Protein AF-A0A1A8AIW2-F1 (afdb_monomer)

Secondary structure (DSSP, 8-state):
------------------------------GGGTTSTT--PPPB---SSPPTTS--HHHHHHHHHHHHH-TTS-HHHHHHHHHHTB-TTHHHHHTTS-TTS-HHHHHHHHHHHH----

Structure (mmCIF, N/CA/C/O backbone):
data_AF-A0A1A8AIW2-F1
#
_entry.id   AF-A0A1A8AIW2-F1
#
loop_
_atom_site.group_PDB
_atom_site.id
_atom_site.type_symbol
_atom_site.label_atom_id
_atom_site.label_alt_id
_atom_site.label_comp_id
_atom_site.label_asym_id
_atom_site.label_entity_id
_atom_site.label_seq_id
_atom_site.pdbx_PDB_ins_code
_atom_site.Cartn_x
_atom_site.Cartn_y
_atom_site.Cartn_z
_atom_site.occupancy
_atom_site.B_iso_or_equiv
_atom_site.auth_seq_id
_atom_site.auth_comp_id
_atom_site.auth_asym_id
_atom_site.auth_atom_id
_atom_site.pdbx_PDB_model_num
ATOM 1 N N . PRO A 1 1 ? 75.189 18.726 -20.196 1.00 42.47 1 PRO A N 1
ATOM 2 C CA . PRO A 1 1 ? 74.141 19.753 -20.389 1.00 42.47 1 PRO A CA 1
ATOM 3 C C . PRO A 1 1 ? 73.131 19.268 -21.435 1.00 42.47 1 PRO A C 1
ATOM 5 O O . PRO A 1 1 ? 73.386 19.343 -22.631 1.00 42.47 1 PRO A O 1
ATOM 8 N N . ASP A 1 2 ? 72.064 18.639 -20.945 1.00 35.91 2 ASP A N 1
ATOM 9 C CA . ASP A 1 2 ? 71.070 17.916 -21.741 1.00 35.91 2 ASP A CA 1
ATOM 10 C C . ASP A 1 2 ? 70.044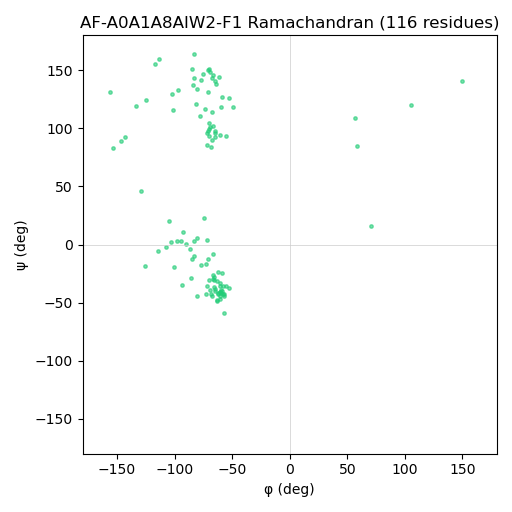 18.880 -22.364 1.00 35.91 2 ASP A C 1
ATOM 12 O O . ASP A 1 2 ? 69.563 19.807 -21.709 1.00 35.91 2 ASP A O 1
ATOM 16 N N . TRP A 1 3 ? 69.773 18.686 -23.653 1.00 48.03 3 TRP A N 1
ATOM 17 C CA . TRP A 1 3 ? 68.853 19.465 -24.478 1.00 48.03 3 TRP A CA 1
ATOM 18 C C . TRP A 1 3 ? 67.545 18.693 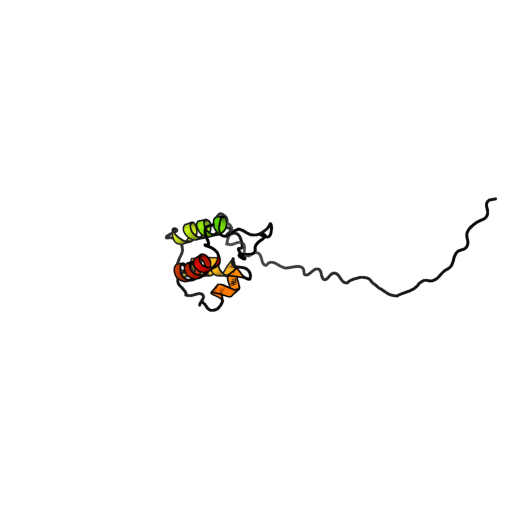-24.651 1.00 48.03 3 TRP A C 1
ATOM 20 O O . TRP A 1 3 ? 67.581 17.546 -25.072 1.00 48.03 3 TRP A O 1
ATOM 30 N N . THR A 1 4 ? 66.414 19.351 -24.384 1.00 45.81 4 THR A N 1
ATOM 31 C CA . THR A 1 4 ? 65.022 19.168 -24.871 1.00 45.81 4 THR A CA 1
ATOM 32 C C . THR A 1 4 ? 64.107 19.635 -23.721 1.00 45.81 4 THR A C 1
ATOM 34 O O . THR A 1 4 ? 64.427 19.459 -22.560 1.00 45.81 4 THR A O 1
ATOM 37 N N . SER A 1 5 ? 62.982 20.322 -23.868 1.00 39.69 5 SER A N 1
ATOM 38 C CA . SER A 1 5 ? 61.963 20.336 -24.901 1.00 39.69 5 SER A CA 1
ATOM 39 C C . SER A 1 5 ? 61.245 21.684 -24.852 1.00 39.69 5 SER A C 1
ATOM 41 O O . SER A 1 5 ? 60.757 22.096 -23.804 1.00 39.69 5 SER A O 1
ATOM 43 N N . SER A 1 6 ? 61.089 22.324 -26.007 1.00 45.88 6 SER A N 1
ATOM 44 C CA . SER A 1 6 ? 60.098 23.380 -26.196 1.00 45.88 6 SER A CA 1
ATOM 45 C C . SER A 1 6 ? 58.905 22.784 -26.934 1.00 45.88 6 SER A C 1
ATOM 47 O O . SER A 1 6 ? 59.061 22.354 -28.078 1.00 45.88 6 SER A O 1
ATOM 49 N N . LYS A 1 7 ? 57.724 22.733 -26.300 1.00 48.78 7 LYS A N 1
ATOM 50 C CA . LYS A 1 7 ? 56.436 22.528 -26.988 1.00 48.78 7 LYS A CA 1
ATOM 51 C C . LYS A 1 7 ? 55.320 23.349 -26.323 1.00 48.78 7 LYS A C 1
ATOM 53 O O . LYS A 1 7 ? 54.659 22.894 -25.405 1.00 48.78 7 LYS A O 1
ATOM 58 N N . ARG A 1 8 ? 55.147 24.549 -26.885 1.00 40.41 8 ARG A N 1
ATOM 59 C CA . ARG A 1 8 ? 53.891 25.248 -27.227 1.00 40.41 8 ARG A CA 1
ATOM 60 C C . ARG A 1 8 ? 52.848 25.502 -26.128 1.00 40.41 8 ARG A C 1
ATOM 62 O O . ARG A 1 8 ? 52.043 24.648 -25.779 1.00 40.41 8 ARG A O 1
ATOM 69 N N . LEU A 1 9 ? 52.758 26.785 -25.779 1.00 49.25 9 LEU A N 1
ATOM 70 C CA . LEU A 1 9 ? 51.535 27.471 -25.365 1.00 49.25 9 LEU A CA 1
ATOM 71 C C . LEU A 1 9 ? 50.415 27.264 -26.397 1.00 49.25 9 LEU A C 1
ATOM 73 O O . LEU A 1 9 ? 50.594 27.595 -27.564 1.00 49.25 9 LEU A O 1
ATOM 77 N N . THR A 1 10 ? 49.260 26.781 -25.946 1.00 45.22 10 THR A N 1
ATOM 78 C CA . THR A 1 10 ? 47.932 27.118 -26.491 1.00 45.22 10 THR A CA 1
ATOM 79 C C . THR A 1 10 ? 46.915 26.936 -25.362 1.00 45.22 10 THR A C 1
ATOM 81 O O . THR A 1 10 ? 46.295 25.889 -25.204 1.00 45.22 10 THR A O 1
ATOM 84 N N . THR A 1 11 ? 46.789 27.961 -24.518 1.00 47.19 11 THR A N 1
ATOM 85 C CA . THR A 1 11 ? 45.761 28.047 -23.474 1.00 47.19 11 THR A CA 1
ATOM 86 C C . THR A 1 11 ? 44.410 28.299 -24.145 1.00 47.19 11 THR A C 1
ATOM 88 O O . THR A 1 11 ? 44.000 29.441 -24.340 1.00 47.19 11 THR A O 1
ATOM 91 N N . HIS A 1 12 ? 43.738 27.226 -24.562 1.00 46.97 12 HIS A N 1
ATOM 92 C CA . HIS A 1 12 ? 42.345 27.261 -24.995 1.00 46.97 12 HIS A CA 1
ATOM 93 C C . HIS A 1 12 ? 41.409 27.219 -23.782 1.00 46.97 12 HIS A C 1
ATOM 95 O O . HIS A 1 12 ? 41.368 26.224 -23.065 1.00 46.97 12 HIS A O 1
ATOM 101 N N . GLY A 1 13 ? 40.577 28.255 -23.654 1.00 42.81 13 GLY A N 1
ATOM 102 C CA . GLY A 1 13 ? 39.183 28.093 -23.237 1.00 42.81 13 GLY A CA 1
ATOM 103 C C . GLY A 1 13 ? 38.836 28.499 -21.797 1.00 42.81 13 GLY A C 1
ATOM 104 O O . GLY A 1 13 ? 39.319 27.876 -20.853 1.00 42.81 13 GLY A O 1
ATOM 105 N N . PRO A 1 14 ? 37.924 29.472 -21.602 1.00 49.03 14 PRO A N 1
ATOM 106 C CA . PRO A 1 14 ? 37.267 29.679 -20.324 1.00 49.03 14 PRO A CA 1
ATOM 107 C C . PRO A 1 14 ? 36.240 28.560 -20.127 1.00 49.03 14 PRO A C 1
ATOM 109 O O . PRO A 1 14 ? 35.283 28.443 -20.884 1.00 49.03 14 PRO A O 1
ATOM 112 N N . ASN A 1 15 ? 36.430 27.733 -19.108 1.00 52.06 15 ASN A N 1
ATOM 113 C CA . ASN A 1 15 ? 35.366 26.905 -18.551 1.00 52.06 15 ASN A CA 1
ATOM 114 C C . ASN A 1 15 ? 35.611 26.774 -17.046 1.00 52.06 15 ASN A C 1
ATOM 116 O O . ASN A 1 15 ? 36.287 25.834 -16.622 1.00 52.06 15 ASN A O 1
ATOM 120 N N . PRO A 1 16 ? 35.084 27.682 -16.203 1.00 48.62 16 PRO A N 1
ATOM 121 C CA . PRO A 1 16 ? 34.850 27.328 -14.816 1.00 48.62 16 PRO A CA 1
ATOM 122 C C . PRO A 1 16 ? 33.778 26.235 -14.810 1.00 48.62 16 PRO A C 1
ATOM 124 O O . PRO A 1 16 ? 32.578 26.475 -14.940 1.00 48.62 16 PRO A O 1
ATOM 127 N N . LEU A 1 17 ? 34.269 25.000 -14.761 1.00 46.69 17 LEU A N 1
ATOM 128 C CA . LEU A 1 17 ? 33.506 23.774 -14.668 1.00 46.69 17 LEU A CA 1
ATOM 129 C C . LEU A 1 17 ? 32.467 23.890 -13.549 1.00 46.69 17 LEU A C 1
ATOM 131 O O . LEU A 1 17 ? 32.803 23.982 -12.374 1.00 46.69 17 LEU A O 1
ATOM 135 N N . LYS A 1 18 ? 31.202 23.792 -13.966 1.00 45.19 18 LYS A N 1
ATOM 136 C CA . LYS A 1 18 ? 30.147 23.062 -13.263 1.00 45.19 18 LYS A CA 1
ATOM 137 C C . LYS A 1 18 ? 29.911 23.559 -11.833 1.00 45.19 18 LYS A C 1
ATOM 139 O O . LYS A 1 18 ? 30.374 22.966 -10.864 1.00 45.19 18 LYS A O 1
ATOM 144 N N . ILE A 1 19 ? 29.091 24.605 -11.719 1.00 53.03 19 ILE A N 1
ATOM 145 C CA . ILE A 1 19 ? 28.364 24.929 -10.485 1.00 53.03 19 ILE A CA 1
ATOM 146 C C . ILE A 1 19 ? 27.561 23.678 -10.106 1.00 53.03 19 ILE A C 1
ATOM 148 O O . ILE A 1 19 ? 26.465 23.441 -10.616 1.00 53.03 19 ILE A O 1
ATOM 152 N N . GLN A 1 20 ? 28.141 22.829 -9.260 1.00 58.16 20 GLN A N 1
ATOM 153 C CA . GLN A 1 20 ? 27.413 21.775 -8.579 1.00 58.16 20 GLN A CA 1
ATOM 154 C C . GLN A 1 20 ? 26.516 22.497 -7.586 1.00 58.16 20 GLN A C 1
ATOM 156 O O . GLN A 1 20 ? 26.973 23.005 -6.565 1.00 58.16 20 GLN A O 1
ATOM 161 N N . ARG A 1 21 ? 25.241 22.630 -7.948 1.00 56.16 21 ARG A N 1
ATOM 162 C CA . ARG A 1 21 ? 24.208 23.120 -7.044 1.00 56.16 21 ARG A CA 1
ATOM 163 C C . ARG A 1 21 ? 24.085 22.092 -5.926 1.00 56.16 21 ARG A C 1
ATOM 165 O O . ARG A 1 21 ? 23.373 21.105 -6.070 1.00 56.16 21 ARG A O 1
ATOM 172 N N . VAL A 1 22 ? 24.821 22.302 -4.840 1.00 57.19 22 VAL A N 1
ATOM 173 C CA . VAL A 1 22 ? 24.541 21.641 -3.570 1.00 57.19 22 VAL A CA 1
ATOM 174 C C . VAL A 1 22 ? 23.246 22.270 -3.079 1.00 57.19 22 VAL A C 1
ATOM 176 O O . VAL A 1 22 ? 23.246 23.355 -2.500 1.00 57.19 22 VAL A O 1
ATOM 179 N N . VAL A 1 23 ? 22.121 21.636 -3.402 1.00 60.84 23 VAL A N 1
ATOM 180 C CA . VAL A 1 23 ? 20.875 21.924 -2.701 1.00 60.84 23 VAL A CA 1
ATOM 181 C C . VAL A 1 23 ? 21.072 21.344 -1.313 1.00 60.84 23 VAL A C 1
ATOM 183 O O . VAL A 1 23 ? 21.099 20.130 -1.131 1.00 60.84 23 VAL A O 1
ATOM 186 N N . VAL A 1 24 ? 21.306 22.225 -0.345 1.00 57.78 24 VAL A N 1
ATOM 187 C CA . VAL A 1 24 ? 21.232 21.857 1.062 1.00 57.78 24 VAL A CA 1
ATOM 188 C C . VAL A 1 24 ? 19.750 21.649 1.328 1.00 57.78 24 VAL A C 1
ATOM 190 O O . VAL A 1 24 ? 18.997 22.613 1.473 1.00 57.78 24 VAL A O 1
ATOM 193 N N . GLU A 1 25 ? 19.309 20.396 1.289 1.00 65.00 25 GLU A N 1
ATOM 194 C CA . GLU A 1 25 ? 17.993 20.047 1.791 1.00 65.00 25 GLU A CA 1
ATOM 195 C C . GLU A 1 25 ? 18.023 20.315 3.298 1.00 65.00 25 GLU A C 1
ATOM 197 O O . GLU A 1 25 ? 18.552 19.539 4.091 1.00 65.00 25 GLU A O 1
ATOM 202 N N . HIS A 1 26 ? 17.517 21.481 3.698 1.00 52.44 26 HIS A N 1
ATOM 203 C CA . HIS A 1 26 ? 17.082 21.691 5.067 1.00 52.44 26 HIS A CA 1
ATOM 204 C C . HIS A 1 26 ? 15.847 20.814 5.264 1.00 52.44 26 HIS A C 1
ATOM 206 O O . HIS A 1 26 ? 14.715 21.273 5.122 1.00 52.44 26 HIS A O 1
ATOM 212 N N . VAL A 1 27 ? 16.062 19.536 5.573 1.00 55.53 27 VAL A N 1
ATOM 213 C CA . VAL A 1 27 ? 15.008 18.713 6.155 1.00 55.53 27 VAL A CA 1
ATOM 214 C C . VAL A 1 27 ? 14.755 19.296 7.537 1.00 55.53 27 VAL A C 1
ATOM 216 O O . VAL A 1 27 ? 15.541 19.099 8.467 1.00 55.53 27 VAL A O 1
ATOM 219 N N . VAL A 1 28 ? 13.678 20.070 7.662 1.00 49.62 28 VAL A N 1
ATOM 220 C CA . VAL A 1 28 ? 13.105 20.442 8.953 1.00 49.62 28 VAL A CA 1
ATOM 221 C C . VAL A 1 28 ? 12.703 19.133 9.625 1.00 49.62 28 VAL A C 1
ATOM 223 O O . VAL A 1 28 ? 11.653 18.557 9.354 1.00 49.62 28 VAL A O 1
ATOM 226 N N . ARG A 1 29 ? 13.607 18.601 10.447 1.00 41.50 29 ARG A N 1
ATOM 227 C CA . ARG A 1 29 ? 13.375 17.416 11.262 1.00 41.50 29 ARG A CA 1
ATOM 228 C C . ARG A 1 29 ? 12.385 17.812 12.349 1.00 41.50 29 ARG A C 1
ATOM 230 O O . ARG A 1 29 ? 12.783 18.425 13.333 1.00 41.50 29 ARG A O 1
ATOM 237 N N . ASN A 1 30 ? 11.114 17.475 12.155 1.00 37.59 30 ASN A N 1
ATOM 238 C CA . ASN A 1 30 ? 10.121 17.498 13.221 1.00 37.59 30 ASN A CA 1
ATOM 239 C C . ASN A 1 30 ? 10.493 16.388 14.230 1.00 37.59 30 ASN A C 1
ATOM 241 O O . ASN A 1 30 ? 10.499 15.218 13.839 1.00 37.59 30 ASN A O 1
ATOM 245 N N . PRO A 1 31 ? 10.884 16.698 15.480 1.00 41.34 31 PRO A N 1
ATOM 246 C CA . PRO A 1 31 ? 11.419 15.698 16.405 1.00 41.34 31 PRO A CA 1
ATOM 247 C C . PRO A 1 31 ? 10.350 14.849 17.120 1.00 41.34 31 PRO A C 1
ATOM 249 O O . PRO A 1 31 ? 10.706 14.019 17.950 1.00 41.34 31 PRO A O 1
ATOM 252 N N . ASP A 1 32 ? 9.064 14.978 16.783 1.00 39.12 32 ASP A N 1
ATOM 253 C CA . ASP A 1 32 ? 7.975 14.323 17.535 1.00 39.12 32 ASP A CA 1
ATOM 254 C C . ASP A 1 32 ? 7.547 12.936 17.015 1.00 39.12 32 ASP A C 1
ATOM 256 O O . ASP A 1 32 ? 6.542 12.393 17.461 1.00 39.12 32 ASP A O 1
ATOM 260 N N . ILE A 1 33 ? 8.295 12.331 16.088 1.00 50.47 33 ILE A N 1
ATOM 261 C CA . ILE A 1 33 ? 8.005 10.982 15.544 1.00 50.47 33 ILE A CA 1
ATOM 262 C C . ILE A 1 33 ? 8.913 9.883 16.114 1.00 50.47 33 ILE A C 1
ATOM 264 O O . ILE A 1 33 ? 8.782 8.717 15.751 1.00 50.47 33 ILE A O 1
ATOM 268 N N . SER A 1 34 ? 9.819 10.217 17.039 1.00 41.41 34 SER A N 1
ATOM 269 C CA . SER A 1 34 ? 10.872 9.302 17.509 1.00 41.41 34 SER A CA 1
ATOM 270 C C . SER A 1 34 ? 10.402 8.134 18.397 1.00 41.41 34 SER A C 1
ATOM 272 O O . SER A 1 34 ? 11.248 7.357 18.842 1.00 41.41 34 SER A O 1
ATOM 274 N N . THR A 1 35 ? 9.098 7.966 18.629 1.00 41.84 35 THR A N 1
ATOM 275 C CA . THR A 1 35 ? 8.535 6.786 19.322 1.00 41.84 35 THR A CA 1
ATOM 276 C C . THR A 1 35 ? 7.647 5.928 18.409 1.00 41.84 35 THR A C 1
ATOM 278 O O . THR A 1 35 ? 7.253 4.832 18.791 1.00 41.84 35 THR A O 1
ATOM 281 N N . THR A 1 36 ? 7.386 6.377 17.177 1.00 46.69 36 THR A N 1
ATOM 282 C CA . THR A 1 36 ? 6.710 5.611 16.108 1.00 46.69 36 THR A CA 1
ATOM 283 C C . THR A 1 36 ? 7.722 5.138 15.052 1.00 46.69 36 THR A C 1
ATOM 285 O O . THR A 1 36 ? 7.394 4.855 13.907 1.00 46.69 36 THR A O 1
ATOM 288 N N . THR A 1 37 ? 8.999 5.090 15.427 1.00 43.59 37 THR A N 1
ATOM 289 C CA . THR A 1 37 ? 10.172 4.794 14.590 1.00 43.59 37 THR A CA 1
ATOM 290 C C . THR A 1 37 ? 10.448 3.304 14.386 1.00 43.59 37 THR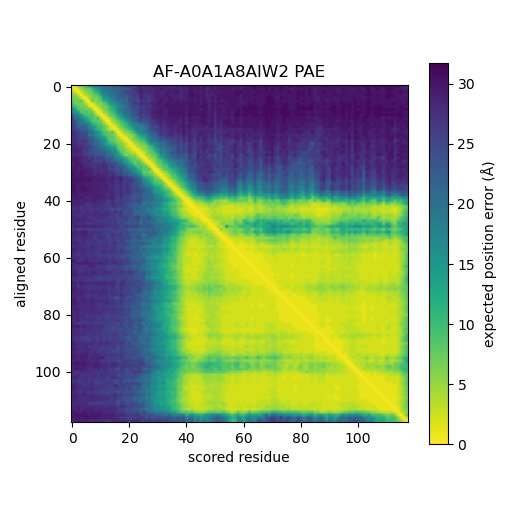 A C 1
ATOM 292 O O . THR A 1 37 ? 11.420 2.958 13.721 1.00 43.59 37 THR A O 1
ATOM 295 N N . SER A 1 38 ? 9.612 2.401 14.899 1.00 49.28 38 SER A N 1
ATOM 296 C CA . SER A 1 38 ? 9.719 0.956 14.635 1.00 49.28 38 SER A CA 1
ATOM 297 C C . SER A 1 38 ? 9.000 0.502 13.356 1.00 49.28 38 SER A C 1
ATOM 299 O O . SER A 1 38 ? 9.121 -0.659 12.979 1.00 49.28 38 SER A O 1
ATOM 301 N N . LEU A 1 39 ? 8.300 1.405 12.662 1.00 54.75 39 LEU A N 1
ATOM 302 C CA . LEU A 1 39 ? 7.523 1.126 11.447 1.00 54.75 39 LEU A CA 1
ATOM 303 C C . LEU A 1 39 ? 7.893 2.104 10.321 1.00 54.75 39 LEU A C 1
ATOM 305 O O . LEU A 1 39 ? 7.033 2.690 9.670 1.00 54.75 39 LEU A O 1
ATOM 309 N N . CYS A 1 40 ? 9.194 2.328 10.110 1.00 62.22 40 CYS A N 1
ATOM 310 C CA . CYS A 1 40 ? 9.663 3.079 8.947 1.00 62.22 40 CYS A CA 1
ATOM 311 C C . CYS A 1 40 ? 9.361 2.247 7.693 1.00 62.22 40 CYS A C 1
ATOM 313 O O . CYS A 1 40 ? 10.138 1.368 7.318 1.00 62.22 40 CYS A O 1
ATOM 315 N N . LEU A 1 41 ? 8.178 2.463 7.121 1.00 74.12 41 LEU A N 1
ATOM 316 C CA . LEU A 1 41 ? 7.718 1.756 5.942 1.00 74.12 41 LEU A CA 1
ATOM 317 C C . LEU A 1 41 ? 8.716 2.000 4.807 1.00 74.12 41 LEU A C 1
ATOM 319 O O . LEU A 1 41 ? 9.056 3.144 4.507 1.00 74.12 41 LEU A O 1
ATOM 323 N N . CYS A 1 42 ? 9.220 0.939 4.187 1.00 81.00 42 CYS A N 1
ATOM 324 C CA . CYS A 1 42 ? 10.097 1.114 3.034 1.00 81.00 42 CYS A CA 1
ATOM 325 C C . CYS A 1 42 ? 9.307 1.692 1.851 1.00 81.00 42 CYS A C 1
ATOM 327 O O . CYS A 1 42 ? 8.161 1.311 1.618 1.00 81.00 42 CYS A O 1
ATOM 329 N N . ALA A 1 43 ? 9.937 2.570 1.069 1.00 86.94 43 ALA A N 1
ATOM 330 C CA . ALA A 1 43 ? 9.328 3.070 -0.156 1.00 86.94 43 ALA A CA 1
ATOM 331 C C . ALA A 1 43 ? 9.183 1.948 -1.200 1.00 86.94 43 ALA A C 1
ATOM 333 O O . ALA A 1 43 ? 10.041 1.062 -1.296 1.00 86.94 43 ALA A O 1
ATOM 334 N N . PHE A 1 44 ? 8.114 2.005 -1.994 1.00 89.81 44 PHE A N 1
ATOM 335 C CA . PHE A 1 44 ? 7.793 1.015 -3.023 1.00 89.81 44 PHE A CA 1
ATOM 336 C C . PHE A 1 44 ? 7.407 1.692 -4.342 1.00 89.81 44 PHE A C 1
ATOM 338 O O . PHE A 1 44 ?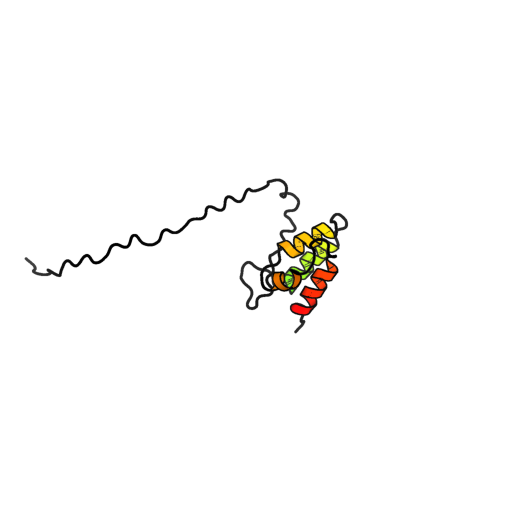 6.421 2.426 -4.414 1.00 89.81 44 PHE A O 1
ATOM 345 N N . SER A 1 45 ? 8.163 1.424 -5.409 1.00 87.62 45 SER A N 1
ATOM 346 C CA . SER A 1 45 ? 7.831 1.883 -6.768 1.00 87.62 45 SER A CA 1
ATOM 347 C C . SER A 1 45 ? 7.192 0.818 -7.657 1.00 87.62 45 SER A C 1
ATOM 349 O O . SER A 1 45 ? 6.609 1.160 -8.685 1.00 87.62 45 SER A O 1
ATOM 351 N N . GLY A 1 46 ? 7.341 -0.467 -7.326 1.00 84.62 46 GLY A N 1
ATOM 352 C CA . GLY A 1 46 ? 6.965 -1.566 -8.220 1.00 84.62 46 GLY A CA 1
ATOM 353 C C . GLY A 1 46 ? 7.871 -1.729 -9.450 1.00 84.62 46 GLY A C 1
ATOM 354 O O . GLY A 1 46 ? 7.492 -2.394 -10.412 1.00 84.62 46 GLY A O 1
ATOM 355 N N . ARG A 1 47 ? 9.069 -1.123 -9.461 1.00 80.31 47 ARG A N 1
ATOM 356 C CA . ARG A 1 47 ? 10.040 -1.275 -10.559 1.00 80.31 47 ARG A CA 1
ATOM 357 C C . ARG A 1 47 ? 10.772 -2.615 -10.492 1.00 80.31 47 ARG A C 1
ATOM 359 O O . ARG A 1 47 ? 11.211 -3.046 -9.429 1.00 80.31 47 ARG A O 1
ATOM 366 N N . VAL A 1 48 ? 10.998 -3.205 -11.666 1.00 73.69 48 VAL A N 1
ATOM 367 C CA . VAL A 1 48 ? 11.855 -4.383 -11.857 1.00 73.69 48 VAL A CA 1
ATOM 368 C C . VAL A 1 48 ? 12.920 -4.052 -12.919 1.00 73.69 48 VAL A C 1
ATOM 370 O O . VAL A 1 48 ? 12.544 -3.644 -14.020 1.00 73.69 48 VAL A O 1
ATOM 373 N N . PRO A 1 49 ? 14.233 -4.200 -12.632 1.00 72.12 49 PRO A N 1
ATOM 374 C CA . PRO A 1 49 ? 14.826 -4.629 -11.362 1.00 72.12 49 PRO A CA 1
ATOM 375 C C . PRO A 1 49 ? 14.682 -3.577 -10.252 1.00 72.12 49 PRO A C 1
ATOM 377 O O . PRO A 1 49 ? 14.637 -2.372 -10.511 1.00 72.12 49 PRO A O 1
ATOM 380 N N . LYS A 1 50 ? 14.620 -4.057 -9.008 1.00 71.25 50 LYS A N 1
ATOM 381 C CA . LYS A 1 50 ? 14.374 -3.236 -7.822 1.00 71.25 50 LYS A CA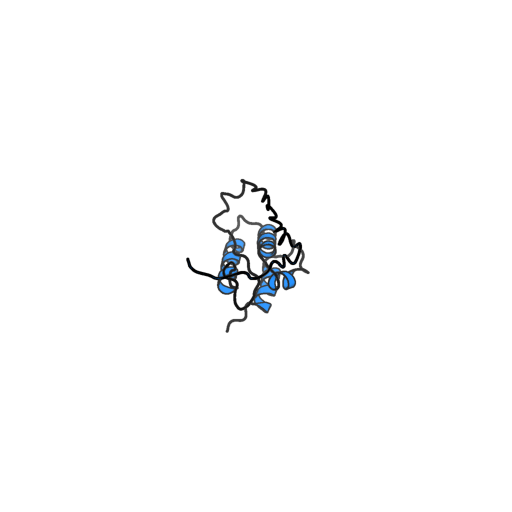 1
ATOM 382 C C . LYS A 1 50 ? 15.579 -2.340 -7.476 1.00 71.25 50 LYS A C 1
ATOM 384 O O . LYS A 1 50 ? 16.694 -2.858 -7.374 1.00 71.25 50 LYS A O 1
ATOM 389 N N . PRO A 1 51 ? 15.387 -1.032 -7.232 1.00 74.00 51 PRO A N 1
ATOM 390 C CA . PRO A 1 51 ? 16.420 -0.161 -6.667 1.00 74.00 51 PRO A CA 1
ATOM 391 C C . PRO A 1 51 ? 16.844 -0.619 -5.263 1.00 74.00 51 PRO A C 1
ATOM 393 O O . PRO A 1 51 ? 16.023 -1.082 -4.477 1.00 74.00 51 PRO A O 1
ATOM 396 N N . SER A 1 52 ? 18.125 -0.478 -4.914 1.00 73.25 52 SER A N 1
ATOM 397 C CA . SER A 1 52 ? 18.670 -0.984 -3.640 1.00 73.25 52 SER A CA 1
ATOM 398 C C . SER A 1 52 ? 18.057 -0.348 -2.388 1.00 73.25 52 SER A C 1
ATOM 400 O O . SER A 1 52 ? 18.089 -0.956 -1.323 1.00 73.25 52 SER A O 1
ATOM 402 N N . SER A 1 53 ? 17.505 0.858 -2.508 1.00 79.12 53 SER A N 1
ATOM 403 C CA . SER A 1 53 ? 16.878 1.613 -1.420 1.00 79.12 53 SER A CA 1
ATOM 404 C C . SER A 1 53 ? 15.376 1.352 -1.254 1.00 79.12 53 SER A C 1
ATOM 406 O O . SER A 1 53 ? 14.757 1.975 -0.399 1.00 79.12 53 SER A O 1
ATOM 408 N N . GLU A 1 54 ? 14.777 0.488 -2.077 1.00 82.75 54 GLU A N 1
ATOM 409 C CA . GLU A 1 54 ? 13.328 0.266 -2.119 1.00 82.75 54 GLU A CA 1
ATOM 410 C C . GLU A 1 54 ? 12.949 -1.169 -1.724 1.00 82.75 54 GLU A C 1
ATOM 412 O O . GLU A 1 54 ? 13.740 -2.115 -1.852 1.00 82.75 54 GLU A O 1
ATOM 417 N N . ALA A 1 55 ? 11.718 -1.343 -1.244 1.00 85.06 55 ALA A N 1
ATOM 418 C CA . ALA A 1 55 ? 11.133 -2.659 -1.015 1.00 85.06 55 ALA A CA 1
ATOM 419 C C . ALA A 1 55 ? 10.505 -3.217 -2.299 1.00 85.06 55 ALA A C 1
ATOM 421 O O . ALA A 1 55 ? 10.109 -2.483 -3.200 1.00 85.06 55 ALA A O 1
ATOM 422 N N . ASP A 1 56 ? 10.481 -4.539 -2.406 1.00 86.38 56 ASP A N 1
ATOM 423 C CA . ASP A 1 56 ? 9.671 -5.291 -3.367 1.00 86.38 56 ASP A CA 1
ATOM 424 C C . ASP A 1 56 ? 8.253 -5.458 -2.813 1.00 86.38 56 ASP A C 1
ATOM 426 O O . ASP A 1 56 ? 8.020 -5.253 -1.621 1.00 86.38 56 ASP A O 1
ATOM 430 N N . PHE A 1 57 ? 7.305 -5.827 -3.678 1.00 87.81 57 PHE A N 1
ATOM 431 C CA . PHE A 1 57 ? 5.907 -5.969 -3.276 1.00 87.81 57 PHE A CA 1
ATOM 432 C C . PHE A 1 57 ? 5.739 -7.013 -2.159 1.00 87.81 57 PHE A C 1
ATOM 434 O O . PHE A 1 57 ? 5.073 -6.733 -1.166 1.00 87.81 57 PHE A O 1
ATOM 441 N N . GLU A 1 58 ? 6.444 -8.144 -2.262 1.00 86.69 58 GLU A N 1
ATOM 442 C CA . GLU A 1 58 ? 6.442 -9.230 -1.270 1.00 86.69 58 GLU A CA 1
ATOM 443 C C . GLU A 1 58 ? 6.939 -8.786 0.116 1.00 86.69 58 GLU A C 1
ATOM 445 O O . GLU A 1 58 ? 6.414 -9.228 1.134 1.00 86.69 58 GLU A O 1
ATOM 450 N N . SER A 1 59 ? 7.922 -7.884 0.183 1.00 86.56 59 SER A N 1
ATOM 451 C CA . SER A 1 59 ? 8.426 -7.343 1.455 1.00 86.56 59 SER A CA 1
ATOM 452 C C . SER A 1 59 ? 7.621 -6.148 1.969 1.00 86.56 59 SER A C 1
ATOM 454 O O . SER A 1 59 ? 7.575 -5.899 3.176 1.00 86.56 59 SER A O 1
ATOM 456 N N . TRP A 1 60 ? 7.021 -5.371 1.067 1.00 89.44 60 TRP A N 1
ATOM 457 C CA . TRP A 1 60 ? 6.269 -4.159 1.390 1.00 89.44 60 TRP A CA 1
ATOM 458 C C . TRP A 1 60 ? 4.852 -4.478 1.875 1.00 89.44 60 TRP A C 1
ATOM 460 O O . TRP A 1 60 ? 4.407 -3.946 2.893 1.00 89.44 60 TRP A O 1
ATOM 470 N N . ARG A 1 61 ? 4.152 -5.394 1.198 1.00 90.50 61 ARG A N 1
ATOM 471 C CA . ARG A 1 61 ? 2.752 -5.748 1.471 1.00 90.50 61 ARG A CA 1
ATOM 472 C C . ARG A 1 61 ? 2.506 -6.221 2.917 1.00 90.50 61 ARG A C 1
ATOM 474 O O . ARG A 1 61 ? 1.541 -5.721 3.505 1.00 90.50 61 ARG A O 1
ATOM 481 N N . PRO A 1 62 ? 3.362 -7.063 3.536 1.00 89.56 62 PRO A N 1
ATOM 482 C CA . PRO A 1 62 ? 3.205 -7.465 4.935 1.00 89.56 62 PRO A CA 1
ATOM 483 C C . PRO A 1 62 ? 3.374 -6.310 5.931 1.00 89.56 62 PRO A C 1
ATOM 485 O O . PRO A 1 62 ? 2.740 -6.312 6.982 1.00 89.56 62 PRO A O 1
ATOM 488 N N . GLN A 1 63 ? 4.193 -5.297 5.615 1.00 89.88 63 GLN A N 1
ATOM 489 C CA . GLN A 1 63 ? 4.336 -4.111 6.474 1.00 89.88 63 GLN A CA 1
ATOM 490 C C . GLN A 1 63 ? 3.028 -3.312 6.522 1.00 89.88 63 GLN A C 1
ATOM 492 O O . GLN A 1 63 ? 2.649 -2.806 7.577 1.00 89.88 63 GLN A O 1
ATOM 497 N N . ILE A 1 64 ? 2.300 -3.249 5.401 1.00 90.94 64 ILE A N 1
ATOM 498 C CA . ILE A 1 64 ? 0.972 -2.625 5.354 1.00 90.94 64 ILE A CA 1
ATOM 499 C C . ILE A 1 64 ? -0.063 -3.444 6.121 1.00 90.94 64 ILE A C 1
ATOM 501 O O . ILE A 1 64 ? -0.888 -2.858 6.817 1.00 90.94 64 ILE A O 1
ATOM 505 N N . ASP A 1 65 ? -0.015 -4.778 6.046 1.00 91.06 65 ASP A N 1
ATOM 506 C CA . ASP A 1 65 ? -0.920 -5.625 6.837 1.00 91.06 65 ASP A CA 1
ATOM 507 C C . ASP A 1 65 ? -0.754 -5.380 8.339 1.00 91.06 65 ASP A C 1
ATOM 509 O O . ASP A 1 65 ? -1.753 -5.298 9.054 1.00 91.06 65 ASP A O 1
ATOM 513 N N . LEU A 1 66 ? 0.481 -5.184 8.815 1.00 90.31 66 LEU A N 1
ATOM 514 C CA . LEU A 1 66 ? 0.741 -4.822 10.212 1.00 90.31 66 LEU A CA 1
ATOM 515 C C . LEU A 1 66 ? 0.122 -3.467 10.583 1.00 90.31 66 LEU A C 1
ATOM 517 O O . LEU A 1 66 ? -0.476 -3.351 11.649 1.00 90.31 66 LEU A O 1
ATOM 521 N N . LEU A 1 67 ? 0.215 -2.465 9.701 1.00 89.25 67 LEU A N 1
ATOM 522 C CA . LEU A 1 67 ? -0.416 -1.156 9.915 1.00 89.25 67 LEU A CA 1
ATOM 523 C C . LEU A 1 67 ? -1.947 -1.236 9.936 1.00 89.25 67 LEU A C 1
ATOM 525 O O . LEU A 1 67 ? -2.583 -0.531 10.713 1.00 89.25 67 LEU A O 1
ATOM 529 N N . ILE A 1 68 ? -2.548 -2.073 9.087 1.00 89.88 68 ILE A N 1
ATOM 530 C CA . ILE A 1 68 ? -4.006 -2.264 9.030 1.00 89.88 68 ILE A CA 1
ATOM 531 C C . ILE A 1 68 ? -4.515 -3.036 10.251 1.00 89.88 68 ILE A C 1
ATOM 533 O O . ILE A 1 68 ? -5.620 -2.774 10.724 1.00 89.88 68 ILE A O 1
ATOM 537 N N . ALA A 1 69 ? -3.732 -3.993 10.751 1.00 89.69 69 ALA A N 1
ATOM 538 C CA . ALA A 1 69 ? -4.088 -4.801 11.912 1.00 89.69 69 ALA A CA 1
ATOM 539 C C . ALA A 1 69 ? -4.005 -4.030 13.240 1.00 89.69 69 ALA A C 1
ATOM 541 O O . ALA A 1 69 ? -4.564 -4.492 14.235 1.00 89.69 69 ALA A O 1
ATOM 542 N N . ASP A 1 70 ? -3.321 -2.882 13.271 1.00 86.44 70 ASP A N 1
ATOM 543 C CA . ASP A 1 70 ? -3.175 -2.060 14.469 1.00 86.44 70 ASP A CA 1
ATOM 544 C C . ASP A 1 70 ? -4.456 -1.242 14.749 1.00 86.44 70 ASP A C 1
ATOM 546 O O . ASP A 1 70 ? -4.750 -0.280 14.034 1.00 86.44 70 ASP A O 1
ATOM 550 N N . PRO A 1 71 ? -5.217 -1.558 15.819 1.00 87.00 71 PRO A N 1
ATOM 551 C CA . PRO A 1 71 ? -6.453 -0.848 16.143 1.00 87.00 71 PRO A CA 1
ATOM 552 C C . PRO A 1 71 ? -6.221 0.584 16.649 1.00 87.00 71 PRO A C 1
ATOM 554 O O . PRO A 1 71 ? -7.180 1.346 16.776 1.00 87.00 71 PRO A O 1
ATOM 557 N N . SER A 1 72 ? -4.980 0.957 16.978 1.00 89.31 72 SER A N 1
ATOM 558 C CA . SER A 1 72 ? -4.625 2.320 17.383 1.00 89.31 72 SER A CA 1
ATOM 559 C C . SER A 1 72 ? -4.522 3.280 16.195 1.00 89.31 72 SER A C 1
ATOM 561 O O . SER A 1 72 ? -4.601 4.499 16.375 1.00 89.31 72 SER A O 1
ATOM 563 N N . LEU A 1 73 ? -4.391 2.747 14.977 1.00 87.19 73 LEU A N 1
ATOM 564 C CA . LEU A 1 73 ? -4.261 3.525 13.757 1.00 87.19 73 LEU A CA 1
ATOM 565 C C . LEU A 1 73 ? -5.609 3.662 13.051 1.00 87.19 73 LEU A C 1
ATOM 567 O O . LEU A 1 73 ? -6.352 2.708 12.837 1.00 87.19 73 LEU A O 1
ATOM 571 N N . SER A 1 74 ? -5.928 4.887 12.637 1.00 90.81 74 SER A N 1
ATOM 572 C CA . SER A 1 74 ? -7.117 5.121 11.818 1.00 90.81 74 SER A CA 1
ATOM 573 C C . SER A 1 74 ? -6.886 4.669 10.374 1.00 90.81 74 SER A C 1
ATOM 575 O O . SER A 1 74 ? -5.802 4.855 9.822 1.00 90.81 74 SER A O 1
ATOM 577 N N . ALA A 1 75 ? -7.935 4.182 9.709 1.00 89.69 75 ALA A N 1
ATOM 578 C CA . ALA A 1 75 ? -7.862 3.814 8.293 1.00 89.69 75 ALA A CA 1
ATOM 579 C C . ALA A 1 75 ? -7.374 4.973 7.401 1.00 89.69 75 ALA A C 1
ATOM 581 O O . ALA A 1 75 ? -6.615 4.753 6.466 1.00 89.69 75 ALA A O 1
ATOM 582 N N . LEU A 1 76 ? -7.751 6.218 7.724 1.00 90.94 76 LEU A N 1
ATOM 583 C CA . LEU A 1 76 ? -7.277 7.410 7.012 1.00 90.94 76 LEU A CA 1
ATOM 584 C C . LEU A 1 76 ? -5.769 7.626 7.170 1.00 90.94 76 LEU A C 1
ATOM 586 O O . LEU A 1 76 ? -5.101 8.004 6.210 1.00 90.94 76 LEU A O 1
ATOM 590 N N . TYR A 1 77 ? -5.234 7.394 8.370 1.00 90.94 77 TYR A N 1
ATOM 591 C CA . TYR A 1 77 ? -3.796 7.468 8.615 1.00 90.94 77 TYR A CA 1
ATOM 592 C C . TYR A 1 77 ? -3.056 6.407 7.799 1.00 90.94 77 TYR A C 1
ATOM 594 O O . TYR A 1 77 ? -2.117 6.737 7.081 1.00 90.94 77 TYR A O 1
ATOM 602 N N . VAL A 1 78 ? -3.535 5.162 7.825 1.00 90.94 78 VAL A N 1
ATOM 603 C CA . VAL A 1 78 ? -2.934 4.064 7.058 1.00 90.94 78 VAL A CA 1
ATOM 604 C C . VAL A 1 78 ? -2.963 4.353 5.553 1.00 90.94 78 VAL A C 1
ATOM 606 O O . VAL A 1 78 ? -1.941 4.198 4.890 1.00 90.94 78 VAL A O 1
ATOM 609 N N . THR A 1 79 ? -4.077 4.855 5.008 1.00 91.94 79 THR A N 1
ATOM 610 C CA . THR A 1 79 ? -4.162 5.273 3.595 1.00 91.94 79 THR A CA 1
ATOM 611 C C . THR A 1 79 ? -3.115 6.325 3.244 1.00 91.94 79 THR A C 1
ATOM 613 O O . THR A 1 79 ? -2.475 6.224 2.198 1.00 91.94 79 THR A O 1
ATOM 616 N N . ARG A 1 80 ? -2.919 7.332 4.104 1.00 90.62 80 ARG A N 1
ATOM 617 C CA . ARG A 1 80 ? -1.900 8.367 3.884 1.00 90.62 80 ARG A CA 1
ATOM 618 C C . ARG A 1 80 ? -0.500 7.772 3.873 1.00 90.62 80 ARG A C 1
ATOM 620 O O . ARG A 1 80 ? 0.214 7.996 2.905 1.00 90.62 80 ARG A O 1
ATOM 627 N N . VAL A 1 81 ? -0.167 6.944 4.864 1.00 89.94 81 VAL A N 1
ATOM 628 C CA . VAL A 1 81 ? 1.138 6.270 4.945 1.00 89.94 81 VAL A CA 1
ATOM 629 C C . VAL A 1 81 ? 1.401 5.418 3.706 1.00 89.94 81 VAL A C 1
ATOM 631 O O . VAL A 1 81 ? 2.507 5.467 3.170 1.00 89.94 81 VAL A O 1
ATOM 634 N N . ILE A 1 82 ? 0.398 4.679 3.218 1.00 91.56 82 ILE A N 1
ATOM 635 C CA . ILE A 1 82 ? 0.508 3.925 1.965 1.00 91.56 82 ILE A CA 1
ATOM 636 C C . ILE A 1 82 ? 0.881 4.880 0.828 1.00 91.56 82 ILE A C 1
ATOM 638 O O . ILE A 1 82 ? 1.930 4.707 0.224 1.00 91.56 82 ILE A O 1
ATOM 642 N N . ILE A 1 83 ? 0.061 5.902 0.563 1.00 90.44 83 ILE A N 1
ATOM 643 C CA . ILE A 1 83 ? 0.248 6.817 -0.576 1.00 90.44 83 ILE A CA 1
ATOM 644 C C . ILE A 1 83 ? 1.591 7.558 -0.498 1.00 90.44 83 ILE A C 1
ATOM 646 O O . ILE A 1 83 ? 2.262 7.697 -1.516 1.00 90.44 83 ILE A O 1
ATOM 650 N N . GLU A 1 84 ? 1.996 8.007 0.691 1.00 89.19 84 GLU A N 1
ATOM 651 C CA . GLU A 1 84 ? 3.239 8.757 0.916 1.00 89.19 84 GLU A CA 1
ATOM 652 C C . GLU A 1 84 ? 4.502 7.928 0.654 1.00 89.19 84 GLU A C 1
ATOM 654 O O . GLU A 1 84 ? 5.530 8.486 0.279 1.00 89.19 84 GLU A O 1
ATOM 659 N N . ASN A 1 85 ? 4.430 6.606 0.816 1.00 90.44 85 ASN A N 1
ATOM 660 C CA . ASN A 1 85 ? 5.561 5.706 0.583 1.00 90.44 85 ASN A CA 1
ATOM 661 C C . ASN A 1 85 ? 5.531 5.028 -0.792 1.00 90.44 85 ASN A C 1
ATOM 663 O O . ASN A 1 85 ? 6.406 4.215 -1.105 1.00 90.44 85 ASN A O 1
ATOM 667 N N . LEU A 1 86 ? 4.549 5.354 -1.631 1.00 91.06 86 LEU A N 1
ATOM 668 C CA . LEU A 1 86 ? 4.554 4.928 -3.020 1.00 91.06 86 LEU A CA 1
ATOM 669 C C . LEU A 1 86 ? 5.394 5.881 -3.864 1.00 91.06 86 LEU A C 1
ATOM 671 O O . LEU A 1 86 ? 5.291 7.103 -3.773 1.00 91.06 86 LEU A O 1
ATOM 675 N N . LEU A 1 87 ? 6.182 5.301 -4.758 1.00 90.00 87 LEU A N 1
ATOM 676 C CA . LEU A 1 87 ? 6.937 6.013 -5.782 1.00 90.00 87 LEU A CA 1
ATOM 677 C C . LEU A 1 87 ? 6.388 5.646 -7.167 1.00 90.00 87 LEU A C 1
ATOM 679 O O . LEU A 1 87 ? 5.733 4.617 -7.338 1.00 90.00 87 LEU A O 1
ATOM 683 N N . SER A 1 88 ? 6.639 6.467 -8.187 1.00 88.12 88 SER A N 1
ATOM 684 C CA . SER A 1 88 ? 6.282 6.103 -9.566 1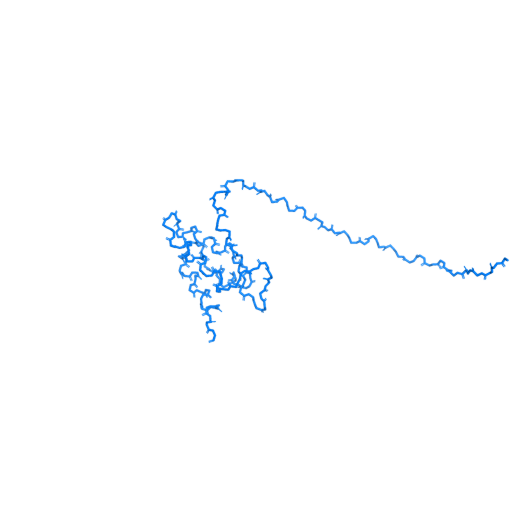.00 88.12 88 SER A CA 1
ATOM 685 C C . SER A 1 88 ? 7.074 4.865 -10.026 1.00 88.12 88 SER A C 1
ATOM 687 O O . SER A 1 88 ? 8.286 4.806 -9.791 1.00 88.12 88 SER A O 1
ATOM 689 N N . PRO A 1 89 ? 6.450 3.902 -10.737 1.00 87.75 89 PRO A N 1
ATOM 690 C CA . PRO A 1 89 ? 5.089 3.923 -11.293 1.00 87.75 89 PRO A CA 1
ATOM 691 C C . PRO A 1 89 ? 3.948 3.494 -10.350 1.00 87.75 89 PRO A C 1
ATOM 693 O O . PRO A 1 89 ? 2.793 3.732 -10.687 1.00 87.75 89 PRO A O 1
ATOM 696 N N . ALA A 1 90 ? 4.206 2.887 -9.190 1.00 90.38 90 ALA A N 1
ATOM 697 C CA . ALA A 1 90 ? 3.136 2.438 -8.290 1.00 90.38 90 ALA A CA 1
ATOM 698 C C . ALA A 1 90 ? 2.229 3.585 -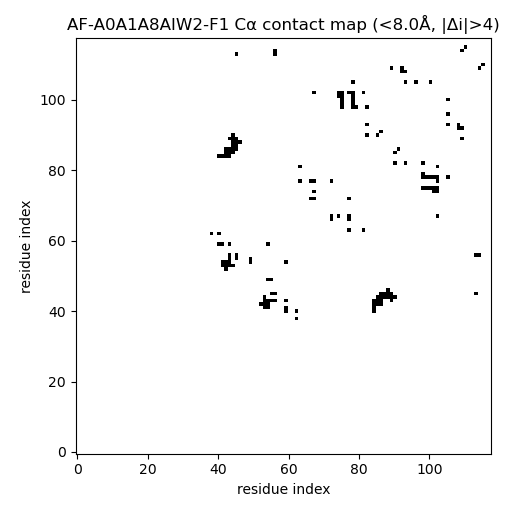7.802 1.00 90.38 90 ALA A C 1
ATOM 700 O O . ALA A 1 90 ? 1.006 3.448 -7.798 1.00 90.38 90 ALA A O 1
ATOM 701 N N . ALA A 1 91 ? 2.806 4.743 -7.469 1.00 91.38 91 ALA A N 1
ATOM 702 C CA . ALA A 1 91 ? 2.047 5.932 -7.073 1.00 91.38 91 ALA A CA 1
ATOM 703 C C . ALA A 1 91 ? 1.091 6.421 -8.177 1.00 91.38 91 ALA A C 1
ATOM 705 O O . ALA A 1 91 ? -0.011 6.896 -7.896 1.00 91.38 91 ALA A O 1
ATOM 706 N N . ASP A 1 92 ? 1.475 6.263 -9.448 1.00 91.06 92 ASP A N 1
ATOM 707 C CA . ASP A 1 92 ? 0.654 6.676 -10.587 1.00 91.06 92 ASP A CA 1
ATOM 708 C C . ASP A 1 92 ? -0.631 5.854 -10.729 1.00 91.06 92 ASP A C 1
ATOM 710 O O . ASP A 1 92 ? -1.619 6.371 -11.253 1.00 91.06 92 ASP A O 1
ATOM 714 N N . LEU A 1 93 ? -0.647 4.612 -10.237 1.00 91.12 93 LEU A N 1
ATOM 715 C CA . LEU A 1 93 ? -1.831 3.748 -10.260 1.00 91.12 93 LEU A CA 1
ATOM 716 C C . LEU A 1 93 ? -2.920 4.237 -9.304 1.00 91.12 93 LEU A C 1
ATOM 718 O O . LEU A 1 93 ? -4.108 4.056 -9.560 1.00 91.12 93 LEU A O 1
ATOM 722 N N . VAL A 1 94 ? -2.513 4.879 -8.209 1.00 91.00 94 VAL A N 1
ATOM 723 C CA . VAL A 1 94 ? -3.412 5.312 -7.134 1.00 91.00 94 VAL A CA 1
ATOM 724 C C . VAL A 1 94 ? -3.629 6.824 -7.115 1.00 91.00 94 VAL A C 1
ATOM 726 O O . VAL A 1 94 ? -4.442 7.302 -6.333 1.00 91.00 94 VAL A O 1
ATOM 729 N N . LYS A 1 95 ? -2.977 7.593 -8.001 1.00 87.44 95 LYS A N 1
ATOM 730 C CA . LYS A 1 95 ? -3.077 9.068 -8.045 1.00 87.44 95 LYS A CA 1
ATOM 731 C C . LYS A 1 95 ? -4.494 9.608 -8.251 1.00 87.44 95 LYS A C 1
ATOM 733 O O . LYS A 1 95 ? -4.769 10.754 -7.917 1.00 87.44 95 LYS A O 1
ATOM 738 N N . GLY A 1 96 ? -5.371 8.806 -8.858 1.00 84.62 96 GLY A N 1
ATOM 739 C CA . GLY A 1 96 ? -6.782 9.147 -9.058 1.00 84.62 96 GLY A CA 1
ATOM 740 C C . GLY A 1 96 ? -7.660 8.856 -7.839 1.00 84.62 96 GLY A C 1
ATOM 741 O O . GLY A 1 96 ? -8.823 9.256 -7.819 1.00 84.62 96 GLY A O 1
ATOM 742 N N . LEU A 1 97 ? -7.129 8.160 -6.833 1.00 87.00 97 LEU A N 1
ATOM 743 C CA . LEU A 1 97 ? -7.834 7.859 -5.595 1.00 87.00 97 LEU A CA 1
ATOM 744 C C . LEU A 1 97 ? -7.719 9.041 -4.633 1.00 87.00 97 LEU A C 1
ATOM 746 O O . LEU A 1 97 ? -6.688 9.701 -4.527 1.00 87.00 97 LEU A O 1
ATOM 750 N N . SER A 1 98 ? -8.795 9.299 -3.893 1.00 79.69 98 SER A N 1
ATOM 751 C CA . SER A 1 98 ? -8.765 10.305 -2.833 1.00 79.69 98 SER A CA 1
ATOM 752 C C . SER A 1 98 ? -7.917 9.815 -1.652 1.00 79.69 98 SER A C 1
ATOM 754 O O . SER A 1 98 ? -7.907 8.622 -1.347 1.00 79.69 98 SER A O 1
ATOM 756 N N . SER A 1 99 ? -7.282 10.721 -0.907 1.00 78.19 99 SER A N 1
ATOM 757 C CA . SER A 1 99 ? -6.595 10.381 0.353 1.00 78.19 99 SER A CA 1
ATOM 758 C C . SER A 1 99 ? -7.547 9.924 1.470 1.00 78.19 99 SER A C 1
ATOM 760 O O . SER A 1 99 ? -7.096 9.447 2.508 1.00 78.19 99 SER A O 1
ATOM 762 N N . ASN A 1 100 ? -8.861 10.041 1.247 1.00 83.38 100 ASN A N 1
ATOM 763 C CA . ASN A 1 100 ? -9.922 9.549 2.124 1.00 83.38 100 ASN A CA 1
ATOM 764 C C . ASN A 1 100 ? -10.430 8.149 1.744 1.00 83.38 100 ASN A C 1
ATOM 766 O O . ASN A 1 100 ? -11.384 7.649 2.339 1.00 83.38 100 ASN A O 1
ATOM 770 N N . THR A 1 101 ? -9.825 7.529 0.733 1.00 90.00 101 THR A N 1
ATOM 771 C CA . THR A 1 101 ? -10.185 6.185 0.286 1.00 90.00 101 THR A CA 1
ATOM 772 C C . THR A 1 101 ? -9.771 5.153 1.339 1.00 90.00 101 THR A C 1
ATOM 774 O O . THR A 1 101 ? -8.788 5.338 2.053 1.00 90.00 101 THR A O 1
ATOM 777 N N . LEU A 1 102 ? -10.519 4.055 1.446 1.00 92.62 102 LEU A N 1
ATOM 778 C CA . LEU A 1 102 ? -10.189 2.960 2.357 1.00 92.62 102 LEU A CA 1
ATOM 779 C C . LEU A 1 102 ? -8.857 2.285 1.944 1.00 92.62 102 LEU A C 1
ATOM 781 O O . LEU A 1 102 ? -8.662 2.064 0.744 1.00 92.62 102 LEU A O 1
ATOM 785 N N . PRO A 1 103 ? -7.978 1.892 2.892 1.00 91.75 103 PRO A N 1
ATOM 786 C CA . PRO A 1 103 ? -6.696 1.248 2.584 1.00 91.75 103 PRO A CA 1
ATOM 787 C C . PRO A 1 103 ? -6.830 0.025 1.673 1.00 91.75 103 PRO A C 1
ATOM 789 O O . PRO A 1 103 ? -6.020 -0.175 0.774 1.00 91.75 103 PRO A O 1
ATOM 792 N N . SER A 1 104 ? -7.894 -0.761 1.855 1.00 92.50 104 SER A N 1
ATOM 793 C CA . SER A 1 104 ? -8.162 -1.961 1.057 1.00 92.50 104 SER A CA 1
ATOM 794 C C . SER A 1 104 ? -8.387 -1.673 -0.428 1.00 92.50 104 SER A C 1
ATOM 796 O O . SER A 1 104 ? -8.022 -2.492 -1.264 1.00 92.50 104 SER A O 1
ATOM 798 N N . VAL A 1 105 ? -8.951 -0.515 -0.783 1.00 93.50 105 VAL A N 1
ATOM 799 C CA . VAL A 1 105 ? -9.156 -0.129 -2.188 1.00 93.50 105 VAL A CA 1
ATOM 800 C C . VAL A 1 105 ? -7.820 0.228 -2.831 1.00 93.50 105 VAL A C 1
ATOM 802 O O . VAL A 1 105 ? -7.545 -0.204 -3.946 1.00 93.50 105 VAL A O 1
ATOM 805 N N . VAL A 1 106 ? -6.971 0.973 -2.114 1.00 92.50 106 VAL A N 1
ATOM 806 C CA . VAL A 1 106 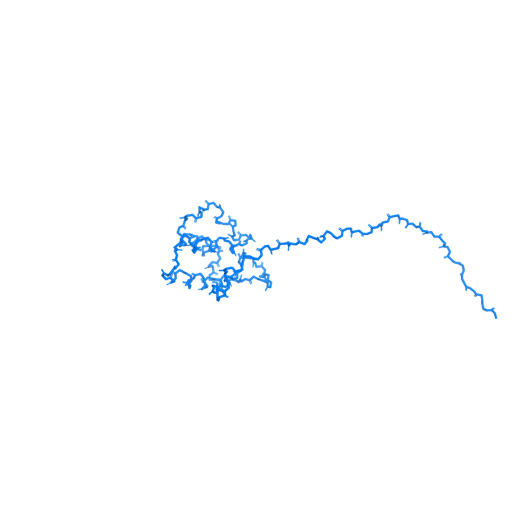? -5.612 1.304 -2.570 1.00 92.50 106 VAL A CA 1
ATOM 807 C C . VAL A 1 106 ? -4.807 0.021 -2.777 1.00 92.50 106 VAL A C 1
ATOM 809 O O . VAL A 1 106 ? -4.208 -0.168 -3.834 1.00 92.50 106 VAL A O 1
ATOM 812 N N . LEU A 1 107 ? -4.860 -0.897 -1.807 1.00 92.94 107 LEU A N 1
ATOM 813 C CA . LEU A 1 107 ? -4.201 -2.196 -1.894 1.00 92.94 107 LEU A CA 1
ATOM 814 C C . LEU A 1 107 ? -4.741 -3.051 -3.036 1.00 92.94 107 LEU A C 1
ATOM 816 O O . LEU A 1 107 ? -3.943 -3.595 -3.779 1.00 92.94 107 LEU A O 1
ATOM 820 N N . SER A 1 108 ? -6.055 -3.100 -3.260 1.00 93.06 108 SER A N 1
ATOM 821 C CA . SER A 1 108 ? -6.635 -3.871 -4.367 1.00 93.06 108 SER A CA 1
ATOM 822 C C . SER A 1 108 ? -6.096 -3.444 -5.737 1.00 93.06 108 SER A C 1
ATOM 824 O O . SER A 1 108 ? -5.914 -4.296 -6.609 1.00 93.06 108 SER A O 1
ATOM 826 N N . VAL A 1 109 ? -5.830 -2.149 -5.939 1.00 92.62 109 VAL A N 1
ATOM 827 C CA . VAL A 1 109 ? -5.204 -1.642 -7.172 1.00 92.62 109 VAL A CA 1
ATOM 828 C C . VAL A 1 109 ? -3.755 -2.118 -7.280 1.00 92.62 109 VAL A C 1
ATOM 830 O O . VAL A 1 109 ? -3.336 -2.570 -8.344 1.00 92.62 109 VAL A O 1
ATOM 833 N N . LEU A 1 110 ? -3.000 -2.049 -6.182 1.00 92.06 110 LEU A N 1
ATOM 834 C CA . LEU A 1 110 ? -1.601 -2.476 -6.143 1.00 92.06 110 LEU A CA 1
ATOM 835 C C . LEU A 1 110 ? -1.455 -3.996 -6.286 1.00 92.06 110 LEU A C 1
ATOM 837 O O . LEU A 1 110 ? -0.622 -4.438 -7.065 1.00 92.06 110 LEU A O 1
ATOM 841 N N . ASP A 1 111 ? -2.292 -4.789 -5.619 1.00 91.12 111 ASP A N 1
ATOM 842 C CA . ASP A 1 111 ? -2.369 -6.247 -5.757 1.00 91.12 111 ASP A CA 1
ATOM 843 C C . ASP A 1 111 ? -2.698 -6.649 -7.203 1.00 91.12 111 ASP A C 1
ATOM 845 O O . ASP A 1 111 ? -2.080 -7.555 -7.752 1.00 91.12 111 ASP A O 1
ATOM 849 N N . SER A 1 112 ? -3.593 -5.924 -7.882 1.00 90.88 112 SER A N 1
ATOM 850 C CA . SER A 1 112 ? -3.907 -6.198 -9.294 1.00 90.88 112 SER A CA 1
ATOM 851 C C . SER A 1 112 ? -2.732 -5.918 -10.240 1.00 90.88 112 SER A C 1
ATOM 853 O O . SER A 1 112 ? -2.637 -6.536 -11.298 1.00 90.88 112 SER A O 1
ATOM 855 N N . ALA A 1 113 ? -1.855 -4.972 -9.892 1.00 90.00 113 ALA A N 1
ATOM 856 C CA . ALA A 1 113 ? -0.725 -4.569 -10.730 1.00 90.00 113 ALA A CA 1
ATOM 857 C C . ALA A 1 113 ? 0.582 -5.308 -10.400 1.00 90.00 113 ALA A C 1
ATOM 859 O O . ALA A 1 113 ? 1.383 -5.566 -11.296 1.00 90.00 113 ALA A O 1
ATOM 860 N N . PHE A 1 114 ? 0.807 -5.621 -9.124 1.00 88.62 114 PHE A N 1
ATOM 861 C CA . PHE A 1 114 ? 2.073 -6.135 -8.595 1.00 88.62 114 PHE A CA 1
ATOM 862 C C . PHE A 1 114 ? 1.927 -7.446 -7.826 1.00 88.62 114 PHE A C 1
ATOM 864 O O . PHE A 1 114 ? 2.912 -8.166 -7.698 1.00 88.62 114 PHE A O 1
ATOM 871 N N . GLY A 1 115 ? 0.719 -7.801 -7.381 1.00 81.19 115 GLY A N 1
ATOM 872 C CA . GLY A 1 115 ? 0.411 -9.070 -6.713 1.00 81.19 115 GLY A CA 1
ATOM 873 C C . GLY A 1 115 ? 0.367 -10.268 -7.662 1.00 81.19 115 GLY A C 1
ATOM 874 O O . GLY A 1 115 ? -0.267 -11.279 -7.364 1.00 81.19 115 GLY A O 1
ATOM 875 N N . THR A 1 116 ? 1.025 -10.172 -8.822 1.00 67.19 116 THR A N 1
ATOM 876 C CA . THR A 1 116 ? 1.191 -11.317 -9.716 1.00 67.19 116 THR A CA 1
ATOM 877 C C . THR A 1 116 ? 2.194 -12.275 -9.087 1.00 67.19 116 THR A C 1
ATOM 879 O O . THR A 1 116 ? 3.408 -12.124 -9.214 1.00 67.19 116 THR A O 1
ATOM 882 N N . VAL A 1 117 ? 1.640 -13.265 -8.395 1.00 52.25 117 VAL A N 1
ATOM 883 C CA . VAL A 1 117 ? 2.305 -14.517 -8.057 1.00 52.25 117 VAL A CA 1
ATOM 884 C C . VAL A 1 117 ? 2.692 -15.189 -9.377 1.00 52.25 117 VAL A C 1
ATOM 886 O O . VAL A 1 117 ? 1.816 -15.438 -10.198 1.00 52.25 117 VAL A O 1
ATOM 889 N N . GLN A 1 118 ? 3.999 -15.376 -9.564 1.00 42.81 118 GLN A N 1
ATOM 890 C CA . GLN A 1 118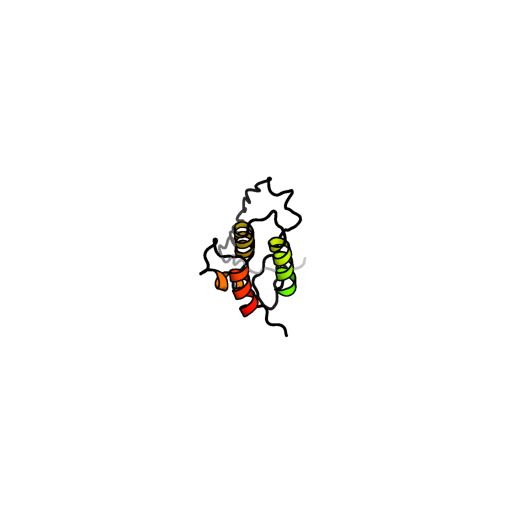 ? 4.689 -16.341 -10.438 1.00 42.81 118 GLN A CA 1
ATOM 891 C C . GLN A 1 118 ? 3.932 -16.972 -11.622 1.00 42.81 118 GLN A C 1
ATOM 893 O O . GLN A 1 118 ? 2.979 -17.748 -11.393 1.00 42.81 118 GLN A O 1
#

InterPro domains:
  IPR026523 Paraneoplastic antigen Ma [PTHR23095] (40-117)

Solvent-accessible surface area (backbone atoms only — not comparable to full-atom values): 7831 Å² total; per-residue (Å²): 137,88,87,84,82,91,81,78,92,75,93,77,76,96,68,89,75,72,88,74,80,77,76,78,78,79,72,80,76,74,79,87,52,78,84,66,62,90,66,75,72,62,36,32,27,81,59,83,82,67,58,92,86,46,40,52,63,84,68,40,53,58,58,50,50,54,52,70,69,34,86,89,53,52,57,51,57,49,24,42,55,52,58,73,31,36,33,75,64,46,32,66,75,49,66,86,54,61,70,80,42,58,44,66,61,59,46,53,56,47,42,74,75,61,57,71,75,129

Foldseek 3Di:
DDDDDDDDDDPDDDDPDDPPPPPPPPPPPPPPCVVVVVLPQFAAACDPVDDPRGDACVRRVVSLVVQVPDPVDDQLRSLCVVLVRYDPPLNVQCVPPDSPDGPVVSVVSVCVVRVDDD

Sequence (118 aa):
PDWTSSKRLTTHGPNPLKIQRVVVEHVVRNPDISTTTSLCLCAFSGRVPKPSSEADFESWRPQIDLLIADPSLSALYVTRVIIENLLSPAADLVKGLSSNTLPSVVLSVLDSAFGTVQ

Organism: Nothobranchius furzeri (NCBI:txid105023)

Nearest PDB structures (foldseek):
  8rb3-assembly1_A  TM=8.285E-01  e=1.112E-02  Mus musculus
  8uyo-assembly1_1  TM=8.003E-01  e=1.263E-02  Homo sapiens
  6bht-assembly2_G  TM=5.871E-01  e=1.895E+00  Human immunodeficiency virus type 1 (NEW YORK-5 ISOLATE)
  9d6c-assembly1_B  TM=5.586E-01  e=1.380E+00  HIV-1 M:B_HXB2R
  1eia-assembly1_A  TM=6.135E-01  e=2.442E+00  Equine infectious anemia virus

pLDDT: mean 73.36, std 19.61, range [35.91, 93.5]

Mean predicted aligned error: 14.93 Å

Radius of gyration: 25.14 Å; Cα contacts (8 Å, |Δi|>4): 82; chains: 1; bounding box: 84×46×46 Å